Protein AF-A0AAV5VSR0-F1 (afdb_monomer_lite)

Structure (mmCIF, N/CA/C/O backbone):
data_AF-A0AAV5VSR0-F1
#
_entry.id   AF-A0AAV5VSR0-F1
#
loop_
_atom_site.group_PDB
_atom_site.id
_atom_site.type_symbol
_atom_site.label_atom_id
_atom_site.label_alt_id
_atom_site.label_comp_id
_atom_site.label_asym_id
_atom_site.label_entity_id
_atom_site.label_seq_id
_atom_site.pdbx_PDB_ins_code
_atom_site.Cartn_x
_atom_site.Cartn_y
_atom_site.Cartn_z
_atom_site.occupancy
_atom_site.B_iso_or_equiv
_atom_site.auth_seq_id
_atom_site.auth_comp_id
_atom_site.auth_asym_id
_atom_site.auth_atom_id
_atom_site.pdbx_PDB_model_num
ATOM 1 N N . CYS A 1 1 ? 2.975 -4.205 7.769 1.00 69.25 1 CYS A N 1
ATOM 2 C CA . CYS A 1 1 ? 1.795 -4.259 6.877 1.00 69.25 1 CYS A CA 1
ATOM 3 C C . CYS A 1 1 ? 0.571 -3.756 7.633 1.00 69.25 1 CYS A C 1
ATOM 5 O O . CYS A 1 1 ? 0.094 -4.488 8.496 1.00 69.25 1 CYS A O 1
ATOM 7 N N . GLY A 1 2 ? 0.086 -2.541 7.347 1.00 79.94 2 GLY A N 1
ATOM 8 C CA . GLY A 1 2 ? -1.057 -1.938 8.060 1.00 79.94 2 GLY A CA 1
ATOM 9 C C . GLY A 1 2 ? -2.305 -2.825 8.060 1.00 79.94 2 GLY A C 1
ATOM 10 O O . GLY A 1 2 ? -2.917 -3.026 9.100 1.00 79.94 2 GLY A O 1
ATOM 11 N N . ILE A 1 3 ? -2.585 -3.499 6.939 1.00 86.75 3 ILE A N 1
ATOM 12 C CA . ILE A 1 3 ? -3.703 -4.450 6.816 1.00 86.75 3 ILE A CA 1
ATOM 13 C C . ILE A 1 3 ? -3.625 -5.579 7.858 1.00 86.75 3 ILE A C 1
ATOM 15 O O . ILE A 1 3 ? -4.624 -5.879 8.501 1.00 86.75 3 ILE A O 1
ATOM 19 N N . LEU A 1 4 ? -2.451 -6.191 8.063 1.00 88.31 4 LEU A N 1
ATOM 20 C CA . LEU A 1 4 ? -2.294 -7.299 9.018 1.00 88.31 4 LEU A CA 1
ATOM 21 C C . LEU A 1 4 ? -2.484 -6.836 10.465 1.00 88.31 4 LEU A C 1
ATOM 23 O O . LEU A 1 4 ? -3.151 -7.520 11.236 1.00 88.31 4 LEU A O 1
ATOM 27 N N . PHE A 1 5 ? -1.929 -5.676 10.825 1.00 88.75 5 PHE A N 1
ATOM 28 C CA . PHE A 1 5 ? -2.076 -5.126 12.172 1.00 88.75 5 PHE A CA 1
ATOM 29 C C . PHE A 1 5 ? -3.517 -4.705 12.461 1.00 88.75 5 PHE A C 1
ATOM 31 O O . PHE A 1 5 ? -4.033 -5.049 13.519 1.00 88.75 5 PHE A O 1
ATOM 38 N N . ASN A 1 6 ? -4.198 -4.057 11.514 1.00 86.94 6 ASN A N 1
ATOM 39 C CA . ASN A 1 6 ? -5.603 -3.683 11.677 1.00 86.94 6 ASN A CA 1
ATOM 40 C C . ASN A 1 6 ? -6.547 -4.892 11.657 1.00 86.94 6 ASN A C 1
ATOM 42 O O . ASN A 1 6 ? -7.516 -4.922 12.412 1.00 86.94 6 ASN A O 1
ATOM 46 N N . ALA A 1 7 ? -6.249 -5.929 10.868 1.00 88.88 7 ALA A N 1
ATOM 47 C CA . ALA A 1 7 ? -7.004 -7.182 10.896 1.00 88.88 7 ALA A CA 1
ATOM 48 C C . ALA A 1 7 ? -6.820 -7.921 12.231 1.00 88.88 7 ALA A C 1
ATOM 50 O O . ALA A 1 7 ? -7.788 -8.417 12.810 1.00 88.88 7 ALA A O 1
ATOM 51 N N . PHE A 1 8 ? -5.594 -7.949 12.760 1.00 91.00 8 PHE A N 1
ATOM 52 C CA . PHE A 1 8 ? -5.315 -8.483 14.092 1.00 91.00 8 PHE A CA 1
ATOM 53 C C . PHE A 1 8 ? -6.016 -7.666 15.185 1.00 91.00 8 PHE A C 1
ATOM 55 O O . PHE A 1 8 ? -6.602 -8.231 16.105 1.00 91.00 8 PHE A O 1
ATOM 62 N N . LEU A 1 9 ? -6.034 -6.342 15.053 1.00 88.69 9 LEU A N 1
ATOM 63 C CA . LEU A 1 9 ? -6.723 -5.444 15.970 1.00 88.69 9 LEU A CA 1
ATOM 64 C C . LEU A 1 9 ? -8.242 -5.688 15.959 1.00 88.69 9 LEU A C 1
ATOM 66 O O . LEU A 1 9 ? -8.845 -5.822 17.024 1.00 88.69 9 LEU A O 1
ATOM 70 N N . LEU A 1 10 ? -8.855 -5.855 14.782 1.00 90.44 10 LEU A N 1
ATOM 71 C CA . LEU A 1 10 ? -10.258 -6.269 14.654 1.00 90.44 10 LEU A CA 1
ATOM 72 C C . LEU A 1 10 ? -10.514 -7.626 15.316 1.00 90.44 10 LEU A C 1
ATOM 74 O O . LEU A 1 10 ? -11.494 -7.776 16.048 1.00 90.44 10 LEU A O 1
ATOM 78 N N . TYR A 1 11 ? -9.619 -8.596 15.117 1.00 91.75 11 TYR A N 1
ATOM 79 C CA . TYR A 1 11 ? -9.709 -9.897 15.777 1.00 91.75 11 TYR A CA 1
ATOM 80 C C . TYR A 1 11 ? -9.685 -9.760 17.308 1.00 91.75 11 TYR A C 1
ATOM 82 O O . TYR A 1 11 ? -10.523 -10.354 17.991 1.00 91.75 11 TYR A O 1
ATOM 90 N N . LEU A 1 12 ? -8.796 -8.928 17.858 1.00 89.12 12 LEU A N 1
ATOM 91 C CA . LEU A 1 12 ? -8.732 -8.660 19.297 1.00 89.12 12 LEU A CA 1
ATOM 92 C C . LEU A 1 12 ? -9.995 -7.961 19.820 1.00 89.12 12 LEU A C 1
ATOM 94 O O . LEU A 1 12 ? -10.500 -8.341 20.880 1.00 89.12 12 LEU A O 1
ATOM 98 N N . ILE A 1 13 ? -10.546 -6.994 19.077 1.00 88.62 13 ILE A N 1
ATOM 99 C CA . ILE A 1 13 ? -11.808 -6.323 19.430 1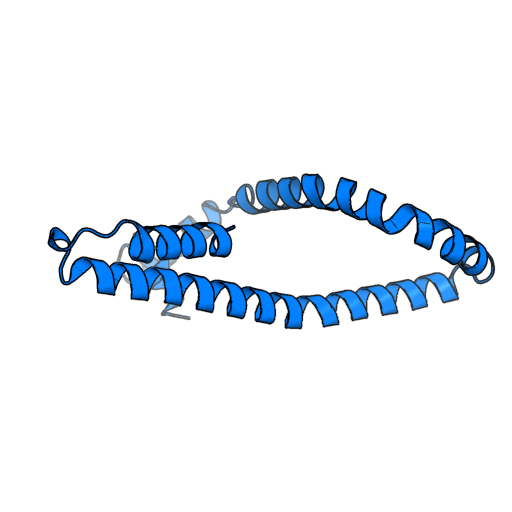.00 88.62 13 ILE A CA 1
ATOM 100 C C . ILE A 1 13 ? -12.964 -7.329 19.470 1.00 88.62 13 ILE A C 1
ATOM 102 O O . ILE A 1 13 ? -13.787 -7.297 20.386 1.00 88.62 13 ILE A O 1
ATOM 106 N N . VAL A 1 14 ? -13.062 -8.220 18.485 1.00 88.06 14 VAL A N 1
ATOM 107 C CA . VAL A 1 14 ? -14.154 -9.200 18.427 1.00 88.06 14 VAL A CA 1
ATOM 108 C C . VAL A 1 14 ? -13.992 -10.254 19.522 1.00 88.06 14 VAL A C 1
ATOM 110 O O . VAL A 1 14 ? -14.974 -10.607 20.176 1.00 88.06 14 VAL A O 1
ATOM 113 N N . ARG A 1 15 ? -12.765 -10.733 19.757 1.00 90.06 15 ARG A N 1
ATOM 114 C CA . ARG A 1 15 ? -12.503 -11.883 20.632 1.00 90.06 15 ARG A CA 1
ATOM 115 C C . ARG A 1 15 ? -12.357 -11.534 22.113 1.00 90.06 15 ARG A C 1
ATOM 117 O O . ARG A 1 15 ? -12.817 -12.310 22.945 1.00 90.06 15 ARG A O 1
ATOM 124 N N . PHE A 1 16 ? -11.715 -10.415 22.449 1.00 87.62 16 PHE A N 1
ATOM 125 C CA . PHE A 1 16 ? -11.307 -10.090 23.826 1.00 87.62 16 PHE A CA 1
ATOM 126 C C . PHE A 1 16 ? -11.945 -8.816 24.394 1.00 87.62 16 PHE A C 1
ATOM 128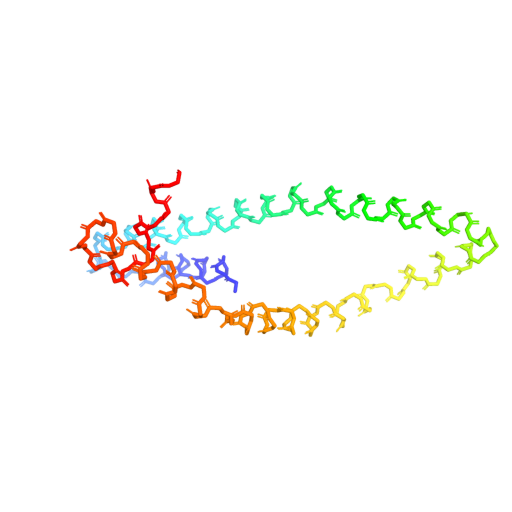 O O . PHE A 1 16 ? -11.657 -8.441 25.533 1.00 87.62 16 PHE A O 1
ATOM 135 N N . SER A 1 17 ? -12.822 -8.139 23.646 1.00 81.25 17 SER A N 1
ATOM 136 C CA . SER A 1 17 ? -13.461 -6.918 24.139 1.00 81.25 17 SER A CA 1
ATOM 137 C C . SER A 1 17 ? -14.418 -7.216 25.294 1.00 81.25 17 SER A C 1
ATOM 139 O O . SER A 1 17 ? -15.470 -7.834 25.125 1.00 81.25 17 SER A O 1
ATOM 141 N N . ARG A 1 18 ? -14.037 -6.734 26.480 1.00 81.88 18 ARG A N 1
ATOM 142 C CA . ARG A 1 18 ? -14.878 -6.732 27.678 1.00 81.88 18 ARG A CA 1
ATOM 143 C C . ARG A 1 18 ? 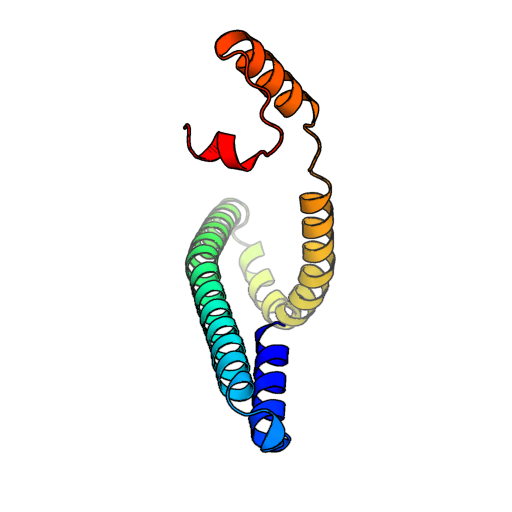-16.036 -5.734 27.513 1.00 81.88 18 ARG A C 1
ATOM 145 O O . ARG A 1 18 ? -15.831 -4.672 26.922 1.00 81.88 18 ARG A O 1
ATOM 152 N N . PRO A 1 19 ? -17.219 -6.005 28.094 1.00 70.00 19 PRO A N 1
ATOM 153 C CA . PRO A 1 19 ? -18.373 -5.100 28.027 1.00 70.00 19 PRO A CA 1
ATOM 154 C C . PRO A 1 19 ? -18.111 -3.712 28.644 1.00 70.00 19 PRO A C 1
ATOM 156 O O . PRO A 1 19 ? -18.792 -2.754 28.297 1.00 70.00 19 P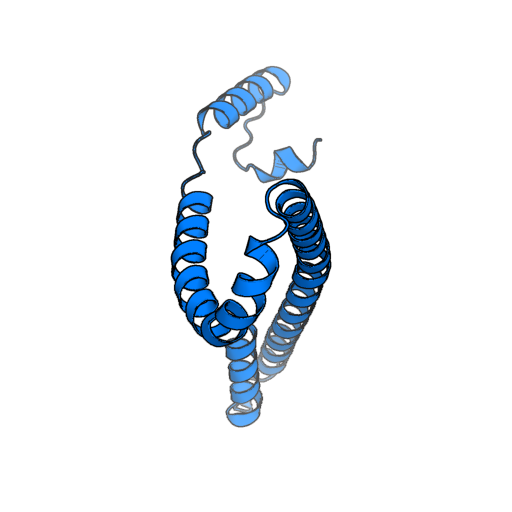RO A O 1
ATOM 159 N N . SER A 1 20 ? -17.078 -3.568 29.482 1.00 69.81 20 SER A N 1
ATOM 160 C CA . SER A 1 20 ? -16.658 -2.290 30.074 1.00 69.81 20 SER A CA 1
ATOM 161 C C . SER A 1 20 ? -16.100 -1.268 29.072 1.00 69.81 20 SER A C 1
ATOM 163 O O . SER A 1 20 ? -15.936 -0.108 29.428 1.00 69.81 20 SER A O 1
ATOM 165 N N . LEU A 1 21 ? -15.782 -1.675 27.837 1.00 70.00 21 LEU A N 1
ATOM 166 C CA . LEU A 1 21 ? -15.258 -0.781 26.793 1.00 70.00 21 LEU A CA 1
ATOM 167 C C . LEU A 1 21 ? -16.354 0.014 26.060 1.00 70.00 21 LEU A C 1
ATOM 169 O O . LEU A 1 21 ? -16.027 0.974 25.364 1.00 70.00 21 LEU A O 1
ATOM 173 N N . GLY A 1 22 ? -17.633 -0.356 26.217 1.00 79.50 22 GLY A N 1
ATOM 174 C CA . GLY A 1 22 ? -18.785 0.405 25.718 1.00 79.50 22 GLY A CA 1
ATOM 175 C C . GLY A 1 22 ? -18.616 0.960 24.295 1.00 79.50 22 GLY A C 1
ATOM 176 O O . GLY A 1 22 ? -18.257 0.239 23.362 1.00 79.50 22 GLY A O 1
ATOM 177 N N . THR A 1 23 ? -18.850 2.265 24.138 1.00 82.94 23 THR A N 1
ATOM 178 C CA . THR A 1 23 ? -18.794 3.014 22.868 1.00 82.94 23 THR A CA 1
ATOM 179 C C . THR A 1 23 ? -17.415 3.000 22.199 1.00 82.94 23 THR A C 1
ATOM 181 O O . THR A 1 23 ? -17.320 3.011 20.972 1.00 82.94 23 THR A O 1
ATOM 184 N N . TYR A 1 24 ? -16.335 2.913 22.981 1.00 84.19 24 TYR A N 1
ATOM 185 C CA . TYR A 1 24 ? -14.964 2.958 22.465 1.00 84.19 24 TYR A CA 1
ATOM 186 C C . TYR A 1 24 ? -14.650 1.767 21.547 1.00 84.19 24 TYR A C 1
ATOM 188 O O . TYR A 1 24 ? -13.911 1.904 20.574 1.00 84.19 24 TYR A O 1
ATOM 196 N N . LYS A 1 25 ? -15.297 0.618 21.790 1.00 84.56 25 LYS A N 1
ATOM 197 C CA . LYS A 1 25 ? -15.199 -0.582 20.947 1.00 84.56 25 LYS A CA 1
ATOM 198 C C . LYS A 1 25 ? -15.598 -0.306 19.494 1.00 84.56 25 LYS A C 1
ATOM 200 O O . LYS A 1 25 ? -14.925 -0.767 18.575 1.00 84.56 25 LYS A O 1
ATOM 205 N N . TYR A 1 26 ? -16.686 0.435 19.293 1.00 86.19 26 TYR A N 1
ATOM 206 C CA . TYR A 1 26 ? -17.212 0.735 17.961 1.00 86.19 26 TYR A CA 1
ATOM 207 C C . TYR A 1 26 ? -16.310 1.710 17.212 1.00 86.19 26 TYR A C 1
ATOM 209 O O . TYR A 1 26 ? -16.067 1.524 16.025 1.00 86.19 26 TYR A O 1
ATOM 217 N N . LEU A 1 27 ? -15.753 2.699 17.913 1.00 89.75 27 LEU A N 1
ATOM 218 C CA . LEU A 1 27 ? -14.841 3.670 17.313 1.00 89.75 27 LEU A CA 1
ATOM 219 C C . LEU A 1 27 ? -13.548 3.001 16.828 1.00 89.75 27 LEU A C 1
ATOM 221 O O . LEU A 1 27 ? -13.120 3.222 15.699 1.00 89.75 27 LEU A O 1
ATOM 225 N N . LEU A 1 28 ? -12.984 2.104 17.639 1.00 88.56 28 LEU A N 1
ATOM 226 C CA . LEU A 1 28 ? -11.814 1.298 17.278 1.00 88.56 28 LEU A CA 1
ATOM 227 C C . LEU A 1 28 ? -12.088 0.345 16.106 1.00 88.56 28 LEU A C 1
ATOM 229 O O . LEU A 1 28 ? -11.230 0.154 15.247 1.00 88.56 28 LEU A O 1
ATOM 233 N N . PHE A 1 29 ? -13.294 -0.219 16.044 1.00 89.38 29 PHE A N 1
ATOM 234 C CA . PHE A 1 29 ? -13.721 -1.063 14.931 1.00 89.38 29 PHE A CA 1
ATOM 235 C C . PHE A 1 29 ? -13.834 -0.268 13.621 1.00 89.38 29 PHE A C 1
ATOM 237 O O . PHE A 1 29 ? -13.312 -0.690 12.588 1.00 89.38 29 PHE A O 1
ATOM 244 N N . VAL A 1 30 ? -14.477 0.904 13.661 1.00 92.00 30 VAL A N 1
ATOM 245 C CA . VAL A 1 30 ? -14.597 1.801 12.501 1.00 92.00 30 VAL A CA 1
ATOM 246 C C . VAL A 1 30 ? -13.216 2.265 12.039 1.00 92.00 30 VAL A C 1
ATOM 248 O O . VAL A 1 30 ? -12.919 2.171 10.854 1.00 92.00 30 VAL A O 1
ATOM 251 N N . PHE A 1 31 ? -12.339 2.665 12.960 1.00 91.31 31 PHE A N 1
ATOM 252 C CA . PHE A 1 31 ? -10.980 3.088 12.624 1.00 91.31 31 PHE A CA 1
ATOM 253 C C . PHE A 1 31 ? -10.183 1.979 11.920 1.00 91.31 31 PHE A C 1
ATOM 255 O O . PHE A 1 31 ? -9.674 2.185 10.820 1.00 91.31 31 PHE A O 1
ATOM 262 N N . ALA A 1 32 ? -10.143 0.776 12.501 1.00 90.38 32 ALA A N 1
ATOM 263 C CA . ALA A 1 32 ? -9.399 -0.343 11.925 1.00 90.38 32 ALA A CA 1
ATOM 264 C C . ALA A 1 32 ? -9.978 -0.811 10.578 1.00 90.38 32 ALA A C 1
ATOM 266 O O . ALA A 1 32 ? -9.226 -1.171 9.673 1.00 90.38 32 ALA A O 1
ATOM 267 N N . SER A 1 33 ? -11.306 -0.796 10.420 1.00 90.12 33 SER A N 1
ATOM 268 C CA . SER A 1 33 ? -11.949 -1.149 9.145 1.00 90.12 33 SER A CA 1
ATOM 269 C C . SER A 1 33 ? -11.677 -0.119 8.045 1.00 90.12 33 SER A C 1
ATOM 271 O O . SER A 1 33 ? -11.383 -0.505 6.912 1.00 90.12 33 SER A O 1
ATOM 273 N N . TYR A 1 34 ? -11.701 1.172 8.378 1.00 92.50 34 TYR A N 1
ATOM 274 C CA . TYR A 1 34 ? -11.403 2.247 7.434 1.00 92.50 34 TYR A CA 1
ATOM 275 C C . TYR A 1 34 ? -9.941 2.216 6.978 1.00 92.50 34 TYR A C 1
ATOM 277 O O . TYR A 1 34 ? -9.660 2.356 5.789 1.00 92.50 34 TYR A O 1
ATOM 285 N N . ASP A 1 35 ? -9.014 1.944 7.897 1.00 91.56 35 ASP A N 1
ATOM 286 C CA . ASP A 1 35 ? -7.586 1.866 7.583 1.00 91.56 35 ASP A CA 1
ATOM 287 C C . ASP A 1 35 ? -7.254 0.657 6.678 1.00 91.56 35 ASP A C 1
ATOM 289 O O . ASP A 1 35 ? -6.456 0.754 5.740 1.00 91.56 35 ASP A O 1
ATOM 293 N N . ILE A 1 36 ? -7.940 -0.481 6.867 1.00 90.50 36 ILE A N 1
ATOM 294 C CA . ILE A 1 36 ? -7.866 -1.623 5.933 1.00 90.50 36 ILE A CA 1
ATOM 295 C C . ILE A 1 36 ? -8.411 -1.234 4.557 1.00 90.50 36 ILE A C 1
ATOM 297 O O . ILE A 1 36 ? -7.776 -1.537 3.544 1.00 90.50 36 ILE A O 1
ATOM 301 N N . PHE A 1 37 ? -9.570 -0.576 4.511 1.00 91.25 37 PHE A N 1
ATOM 302 C CA . PHE A 1 37 ? -10.204 -0.171 3.260 1.00 91.25 37 PHE A CA 1
ATOM 303 C C . PHE A 1 37 ? -9.315 0.786 2.457 1.00 91.25 37 PHE A C 1
ATOM 305 O O . PHE A 1 37 ? -9.035 0.517 1.286 1.00 91.25 37 PHE A O 1
ATOM 312 N N . ILE A 1 38 ? -8.802 1.844 3.095 1.00 90.31 38 ILE A N 1
ATOM 313 C CA . ILE A 1 38 ? -7.871 2.789 2.465 1.00 90.31 38 ILE A CA 1
ATOM 314 C C . ILE A 1 38 ? -6.620 2.064 1.976 1.00 90.31 38 ILE A C 1
ATOM 316 O O . ILE A 1 38 ? -6.231 2.245 0.825 1.00 90.31 38 ILE A O 1
ATOM 320 N N . SER A 1 39 ? -6.027 1.192 2.795 1.00 90.69 39 SER A N 1
ATOM 321 C CA . SER A 1 39 ? -4.822 0.449 2.408 1.00 90.69 39 SER A CA 1
ATOM 322 C C . SER A 1 39 ? -5.020 -0.375 1.127 1.00 90.69 39 SER A C 1
ATOM 324 O O . SER A 1 39 ? -4.134 -0.413 0.270 1.00 90.69 39 SER A O 1
ATOM 326 N N . ILE A 1 40 ? -6.178 -1.027 0.973 1.00 90.19 40 ILE A N 1
ATOM 327 C CA . ILE A 1 40 ? -6.516 -1.798 -0.235 1.00 90.19 40 ILE A CA 1
ATOM 328 C C . ILE A 1 40 ? -6.689 -0.867 -1.439 1.00 90.19 40 ILE A C 1
ATOM 330 O O . ILE A 1 40 ? -6.165 -1.147 -2.519 1.00 90.19 40 ILE A O 1
ATOM 334 N N . LEU A 1 41 ? -7.393 0.248 -1.253 1.00 90.75 41 LEU A N 1
ATOM 335 C CA . LEU A 1 41 ? -7.679 1.208 -2.316 1.00 90.75 41 LEU A CA 1
ATOM 336 C C . LEU A 1 41 ? -6.389 1.867 -2.828 1.00 90.75 41 LEU A C 1
ATOM 338 O O . LEU A 1 41 ? -6.162 1.923 -4.036 1.00 90.75 41 LEU A O 1
ATOM 342 N N . THR A 1 42 ? -5.489 2.259 -1.924 1.00 88.12 42 THR A N 1
ATOM 343 C CA . THR A 1 42 ? -4.158 2.779 -2.264 1.00 88.12 42 THR A CA 1
ATOM 344 C C . THR A 1 42 ? -3.312 1.743 -2.998 1.00 88.12 42 THR A C 1
ATOM 346 O O . THR A 1 42 ? -2.629 2.093 -3.959 1.00 88.12 42 THR A O 1
ATOM 349 N N . ALA A 1 43 ? -3.361 0.468 -2.601 1.00 87.31 43 ALA A N 1
ATOM 350 C CA . ALA A 1 43 ? -2.634 -0.589 -3.302 1.00 87.31 43 ALA A CA 1
ATOM 351 C C . ALA A 1 43 ? -3.150 -0.779 -4.736 1.00 87.31 43 ALA A C 1
ATOM 353 O O . ALA A 1 43 ? -2.351 -0.884 -5.667 1.00 87.31 43 ALA A O 1
ATOM 354 N N . PHE A 1 44 ? -4.473 -0.772 -4.924 1.00 89.94 44 PHE A N 1
ATOM 355 C CA . PHE A 1 44 ? -5.087 -0.870 -6.247 1.00 89.94 44 PHE A CA 1
ATOM 356 C C . PHE A 1 44 ? -4.745 0.337 -7.125 1.00 89.94 44 PHE A C 1
ATOM 358 O O . PHE A 1 44 ? -4.358 0.162 -8.279 1.00 89.94 44 PHE A O 1
ATOM 365 N N . TYR A 1 45 ? -4.821 1.544 -6.562 1.00 89.62 45 TYR A N 1
ATOM 366 C CA . TYR A 1 45 ? -4.413 2.774 -7.234 1.00 89.62 45 TYR A CA 1
ATOM 367 C C . TYR A 1 45 ? -2.933 2.708 -7.633 1.00 89.62 45 TYR A C 1
ATOM 369 O O . TYR A 1 45 ? -2.588 2.849 -8.796 1.00 89.62 45 TYR A O 1
ATOM 377 N N . CYS A 1 46 ? -2.028 2.383 -6.712 1.00 84.31 46 CYS A N 1
ATOM 378 C CA . CYS A 1 46 ? -0.602 2.307 -7.029 1.00 84.31 46 CYS A CA 1
ATOM 379 C C . CYS A 1 46 ? -0.302 1.243 -8.105 1.00 84.31 46 CYS A C 1
ATOM 381 O O . CYS A 1 46 ? 0.494 1.482 -9.018 1.00 84.31 46 CYS A O 1
ATOM 383 N N . ALA A 1 47 ? -0.990 0.097 -8.064 1.00 85.25 47 ALA A N 1
ATOM 384 C CA . ALA A 1 47 ? -0.885 -0.931 -9.093 1.00 85.25 47 ALA A CA 1
ATOM 385 C C . ALA A 1 47 ? -1.400 -0.448 -10.460 1.00 85.25 47 ALA A C 1
ATOM 387 O O . ALA A 1 47 ? -0.736 -0.691 -11.469 1.00 85.25 47 ALA A O 1
ATOM 388 N N . SER A 1 48 ? -2.530 0.264 -10.513 1.00 89.31 48 SER A N 1
ATOM 389 C CA . SER A 1 48 ? -3.124 0.719 -11.776 1.00 89.31 48 SER A CA 1
ATOM 390 C C . SER A 1 48 ? -2.255 1.728 -12.528 1.00 89.31 48 SER A C 1
ATOM 392 O O . SER A 1 48 ? -2.299 1.740 -13.754 1.00 89.31 48 SER A O 1
ATOM 394 N N . TYR A 1 49 ? -1.420 2.509 -11.834 1.00 83.25 49 TYR A N 1
ATOM 395 C CA . TYR A 1 49 ? -0.436 3.401 -12.466 1.00 83.25 49 TYR A CA 1
ATOM 396 C C . TYR A 1 49 ? 0.911 2.721 -12.732 1.00 83.25 49 TYR A C 1
ATOM 398 O O . TYR A 1 49 ? 1.528 2.944 -13.776 1.00 83.25 49 TYR A O 1
ATOM 406 N N . THR A 1 50 ? 1.367 1.854 -11.827 1.00 82.31 50 THR A N 1
ATOM 407 C CA . THR A 1 50 ? 2.674 1.193 -11.969 1.00 82.31 50 THR A CA 1
ATOM 408 C C . THR A 1 50 ? 2.666 0.151 -13.088 1.00 82.31 50 THR A C 1
ATOM 410 O O . THR A 1 50 ? 3.645 0.039 -13.822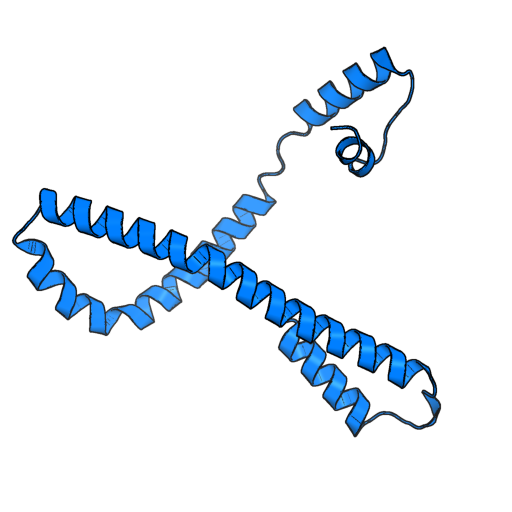 1.00 82.31 50 THR A O 1
ATOM 413 N N . VAL A 1 51 ? 1.570 -0.594 -13.267 1.00 84.00 51 VAL A N 1
ATOM 414 C CA . VAL A 1 51 ? 1.442 -1.627 -14.311 1.00 84.00 51 VAL A CA 1
ATOM 415 C C . VAL A 1 51 ? 1.611 -1.067 -15.731 1.00 84.00 51 VAL A C 1
ATOM 417 O O . VAL A 1 51 ? 2.462 -1.587 -16.455 1.00 84.00 51 VAL A O 1
ATOM 420 N N . PRO A 1 52 ? 0.873 -0.028 -16.172 1.00 88.44 52 PRO A N 1
ATOM 421 C CA . PRO A 1 52 ? 1.037 0.513 -17.519 1.00 88.44 52 PRO A CA 1
ATOM 422 C C . PRO A 1 52 ? 2.409 1.162 -17.720 1.00 88.44 52 PRO A C 1
ATOM 424 O O . PRO A 1 52 ? 2.976 1.031 -18.802 1.00 88.44 52 PRO A O 1
ATOM 427 N N . PHE A 1 53 ? 2.979 1.795 -16.690 1.00 81.50 53 PHE A N 1
ATOM 428 C CA . PHE A 1 53 ? 4.337 2.343 -16.750 1.00 81.50 53 PHE A CA 1
ATOM 429 C C . PHE A 1 53 ? 5.405 1.246 -16.891 1.00 81.50 53 PHE A C 1
ATOM 431 O O . PHE A 1 53 ? 6.327 1.343 -17.701 1.00 81.50 53 PHE A O 1
ATOM 438 N N . LEU A 1 54 ? 5.265 0.148 -16.150 1.00 84.19 54 LEU A N 1
ATOM 439 C CA . LEU A 1 54 ? 6.146 -1.005 -16.295 1.00 84.19 54 LEU A CA 1
ATOM 440 C C . LEU A 1 54 ? 6.004 -1.632 -17.688 1.00 84.19 54 LEU A C 1
ATOM 442 O O . LEU A 1 54 ? 7.002 -1.998 -18.310 1.00 84.19 54 LEU A O 1
ATOM 446 N N . LEU A 1 55 ? 4.776 -1.721 -18.202 1.00 81.88 55 LEU A N 1
ATOM 447 C CA . LEU A 1 55 ? 4.504 -2.255 -19.531 1.00 81.88 55 LEU A CA 1
ATOM 448 C C . LEU A 1 55 ? 5.135 -1.392 -20.633 1.00 81.88 55 LEU A C 1
ATOM 450 O O . LEU A 1 55 ? 5.716 -1.942 -21.572 1.00 81.88 55 LEU A O 1
ATOM 454 N N . THR A 1 56 ? 5.084 -0.060 -20.520 1.00 89.12 56 THR A N 1
ATOM 455 C CA . THR A 1 56 ? 5.751 0.829 -21.482 1.00 89.12 56 THR A CA 1
ATOM 456 C C . THR A 1 56 ? 7.267 0.668 -21.435 1.00 89.12 56 THR A C 1
ATOM 458 O O . THR A 1 56 ? 7.877 0.551 -22.499 1.00 89.12 56 THR A O 1
ATOM 461 N N . ILE A 1 57 ? 7.877 0.553 -20.251 1.00 82.75 57 ILE A N 1
ATOM 462 C CA . ILE A 1 57 ? 9.314 0.257 -20.112 1.00 82.75 57 ILE A CA 1
ATOM 463 C C . ILE A 1 57 ? 9.675 -1.074 -20.780 1.00 82.75 57 ILE A C 1
ATOM 465 O O . ILE A 1 57 ? 10.635 -1.132 -21.551 1.00 82.75 57 ILE A O 1
ATOM 469 N N . ILE A 1 58 ? 8.905 -2.138 -20.526 1.00 82.25 58 ILE A N 1
ATOM 470 C CA . ILE A 1 58 ? 9.135 -3.456 -21.136 1.00 82.25 58 ILE A CA 1
ATOM 471 C C . ILE A 1 58 ? 9.034 -3.365 -22.661 1.00 82.25 58 ILE A C 1
ATOM 473 O O . ILE A 1 58 ? 9.882 -3.920 -23.358 1.00 82.25 58 ILE A O 1
ATOM 477 N N . ASN A 1 59 ? 8.047 -2.638 -23.191 1.00 85.31 59 ASN A N 1
ATOM 478 C CA . ASN A 1 59 ? 7.884 -2.449 -24.631 1.00 85.31 59 ASN A CA 1
ATOM 479 C C . ASN A 1 59 ? 9.061 -1.677 -25.255 1.00 85.31 59 ASN A C 1
ATOM 481 O O . ASN A 1 59 ? 9.580 -2.068 -26.303 1.00 85.31 59 ASN A O 1
ATOM 485 N N . PHE A 1 60 ? 9.531 -0.613 -24.597 1.00 84.00 60 PHE A N 1
ATOM 486 C CA . PHE A 1 60 ? 10.726 0.115 -25.032 1.00 84.00 60 PHE A CA 1
ATOM 487 C C . PHE A 1 60 ? 11.967 -0.774 -25.018 1.00 84.00 60 PHE A C 1
ATOM 489 O O . PHE A 1 60 ? 12.724 -0.784 -25.991 1.00 84.00 60 PHE A O 1
ATOM 496 N N . LEU A 1 61 ? 12.155 -1.553 -23.952 1.00 82.88 61 LEU A N 1
ATOM 497 C CA . LEU A 1 61 ? 13.281 -2.467 -23.822 1.00 82.88 61 LEU A CA 1
ATOM 498 C C . LEU A 1 61 ? 13.229 -3.555 -24.900 1.00 82.88 61 LEU A C 1
ATOM 500 O O . LEU A 1 61 ? 14.228 -3.799 -25.570 1.00 82.88 61 LEU A O 1
ATOM 504 N N . TYR A 1 62 ? 12.058 -4.145 -25.140 1.00 78.56 62 TYR A N 1
ATOM 505 C CA . TYR A 1 62 ? 11.853 -5.106 -26.220 1.00 78.56 62 TYR A CA 1
ATOM 506 C C . TYR A 1 62 ? 12.262 -4.517 -27.575 1.00 78.56 62 TYR A C 1
ATOM 508 O O . TYR A 1 62 ? 13.067 -5.115 -28.292 1.00 78.56 62 TYR A O 1
ATOM 516 N N . ARG A 1 63 ? 11.781 -3.309 -27.899 1.00 82.69 63 ARG A N 1
ATOM 517 C CA . ARG A 1 63 ? 12.099 -2.640 -29.167 1.00 82.69 63 ARG A CA 1
ATOM 518 C C . ARG A 1 63 ? 13.586 -2.299 -29.287 1.00 82.69 63 ARG A C 1
ATOM 520 O O . ARG A 1 63 ? 14.167 -2.490 -30.351 1.00 82.69 63 ARG A O 1
ATOM 527 N N . PHE A 1 64 ? 14.213 -1.838 -28.207 1.00 79.38 64 PHE A N 1
ATOM 528 C CA . PHE A 1 64 ? 15.645 -1.539 -28.176 1.00 79.38 64 PHE A CA 1
ATOM 529 C C . PHE A 1 64 ? 16.496 -2.785 -28.447 1.00 79.38 64 PHE A C 1
ATOM 531 O O . PHE A 1 64 ? 17.422 -2.744 -29.256 1.00 79.38 64 PHE A O 1
ATOM 538 N N . TRP A 1 65 ? 16.165 -3.907 -27.807 1.00 71.81 65 TRP A N 1
ATOM 539 C CA . TRP A 1 65 ? 16.908 -5.158 -27.957 1.00 71.81 65 TRP A CA 1
ATOM 540 C C . TRP A 1 65 ? 16.672 -5.816 -29.318 1.00 71.81 65 TRP A C 1
ATOM 542 O O . TRP A 1 65 ? 17.622 -6.337 -29.905 1.00 71.81 65 TRP A O 1
ATOM 552 N N . ALA A 1 66 ? 15.452 -5.728 -29.857 1.00 73.25 66 ALA A N 1
ATOM 553 C CA . ALA A 1 66 ? 15.125 -6.220 -31.195 1.00 73.25 66 ALA A CA 1
ATOM 554 C C . ALA A 1 66 ? 15.960 -5.537 -32.292 1.00 73.25 66 ALA A C 1
ATOM 556 O O . ALA A 1 66 ? 16.375 -6.195 -33.242 1.00 73.25 66 ALA A O 1
ATOM 557 N N . VAL A 1 67 ? 16.251 -4.240 -32.142 1.00 75.88 67 VAL A N 1
ATOM 558 C CA . VAL A 1 67 ? 17.088 -3.487 -33.092 1.00 75.88 67 VAL A CA 1
ATOM 559 C C . VAL A 1 67 ? 18.574 -3.809 -32.920 1.00 75.88 67 VAL A C 1
ATOM 561 O O . VAL A 1 67 ? 19.315 -3.826 -33.899 1.00 75.88 67 VAL A O 1
ATOM 564 N N . ARG A 1 68 ? 19.030 -4.065 -31.688 1.00 66.62 68 ARG A N 1
ATOM 565 C CA . ARG A 1 68 ? 20.461 -4.221 -31.397 1.00 66.62 68 ARG A CA 1
ATOM 566 C C . ARG A 1 68 ? 20.988 -5.644 -31.622 1.00 66.62 68 ARG A C 1
ATOM 568 O O . ARG A 1 68 ? 22.107 -5.758 -32.107 1.00 66.62 68 ARG A O 1
ATOM 575 N N . TRP A 1 69 ? 20.245 -6.707 -31.287 1.00 62.16 69 TRP A N 1
ATOM 576 C CA . TRP A 1 69 ? 20.756 -8.094 -31.322 1.00 62.16 69 TRP A CA 1
ATOM 577 C C . TRP A 1 69 ? 19.648 -9.140 -31.582 1.00 62.16 69 TRP A C 1
ATOM 579 O O . TRP A 1 69 ? 19.095 -9.725 -30.652 1.00 62.16 69 TRP A O 1
ATOM 589 N N . LEU A 1 70 ? 19.371 -9.460 -32.851 1.00 60.66 70 LEU A N 1
ATOM 590 C CA . LEU A 1 70 ? 18.344 -10.445 -33.253 1.00 60.66 70 LEU A CA 1
ATOM 591 C C . LEU A 1 70 ? 18.615 -11.893 -32.776 1.00 60.66 70 LEU A C 1
ATOM 593 O O . LEU A 1 70 ? 17.679 -12.673 -32.622 1.00 60.66 70 LEU A O 1
ATOM 597 N N . VAL A 1 71 ? 19.875 -12.266 -32.514 1.00 60.72 71 VAL A N 1
ATOM 598 C CA . VAL A 1 71 ? 20.266 -13.666 -32.229 1.00 60.72 71 VAL A CA 1
ATOM 599 C C . VAL A 1 71 ? 20.402 -13.974 -30.724 1.00 60.72 71 VAL A C 1
ATOM 601 O O . VAL A 1 71 ? 20.154 -15.104 -30.305 1.00 60.72 71 VAL A O 1
ATOM 604 N N . ALA A 1 72 ? 20.700 -12.988 -29.867 1.00 57.38 72 ALA A N 1
ATOM 605 C CA . ALA A 1 72 ? 20.871 -13.208 -28.419 1.00 57.38 72 ALA A CA 1
ATOM 606 C C . ALA A 1 72 ? 19.544 -13.312 -27.636 1.00 57.38 72 ALA A C 1
ATOM 608 O O . ALA A 1 72 ? 19.489 -13.950 -26.581 1.00 57.38 72 ALA A O 1
ATOM 609 N N . VAL A 1 73 ? 18.452 -12.738 -28.157 1.00 59.75 73 VAL A N 1
ATOM 610 C CA . VAL A 1 73 ? 17.137 -12.714 -27.485 1.00 59.75 73 VAL A CA 1
ATOM 611 C C . VAL A 1 73 ? 16.550 -14.123 -27.314 1.00 59.75 73 VAL A C 1
ATOM 613 O O . VAL A 1 73 ? 15.903 -14.387 -26.300 1.00 59.75 73 VAL A O 1
ATOM 616 N N . ARG A 1 74 ? 16.838 -15.055 -28.239 1.00 56.19 74 ARG A N 1
ATOM 617 C CA . ARG A 1 74 ? 16.290 -16.426 -28.225 1.00 56.19 74 ARG A CA 1
ATOM 618 C C . ARG A 1 74 ? 16.894 -17.325 -27.139 1.00 56.19 74 ARG A C 1
ATOM 620 O O . ARG A 1 74 ? 16.199 -18.187 -26.614 1.00 56.19 74 ARG A O 1
ATOM 627 N N . HIS A 1 75 ? 18.160 -17.120 -26.769 1.00 56.31 75 HIS A N 1
ATOM 628 C CA . HIS A 1 75 ? 18.807 -17.897 -25.701 1.00 56.31 75 HIS A CA 1
ATOM 629 C C . HIS A 1 75 ? 18.528 -17.334 -24.296 1.00 56.31 75 HIS A C 1
ATOM 631 O O . HIS A 1 75 ? 18.558 -18.079 -23.318 1.00 56.31 75 HIS A O 1
ATOM 637 N N . CYS A 1 76 ? 18.195 -16.043 -24.183 1.00 53.38 76 CYS A N 1
ATOM 638 C CA . CYS A 1 76 ? 17.976 -15.388 -22.892 1.00 53.38 76 CYS A CA 1
ATOM 639 C C . CYS A 1 76 ? 16.575 -15.659 -22.301 1.00 53.38 76 CYS A C 1
ATOM 641 O O . CYS A 1 76 ? 16.428 -15.732 -21.083 1.00 53.38 76 CYS A O 1
ATOM 643 N N . THR A 1 77 ? 15.546 -15.877 -23.131 1.00 58.97 77 THR A N 1
ATOM 644 C CA . THR A 1 77 ? 14.153 -16.061 -22.665 1.00 58.97 77 THR A CA 1
ATOM 645 C C . THR A 1 77 ? 13.932 -17.372 -21.899 1.00 58.97 77 THR A C 1
ATOM 647 O O . THR A 1 77 ? 13.193 -17.383 -20.919 1.00 58.97 77 THR A O 1
ATOM 650 N N . ILE A 1 78 ? 14.604 -18.463 -22.289 1.00 56.50 78 ILE A N 1
ATOM 651 C CA . ILE A 1 78 ? 14.449 -19.791 -21.660 1.00 56.50 78 ILE A CA 1
ATOM 652 C C . ILE A 1 78 ? 15.224 -19.896 -20.335 1.00 56.50 78 ILE A C 1
ATOM 654 O O . ILE A 1 78 ? 14.709 -20.447 -19.365 1.00 56.50 78 ILE A O 1
ATOM 658 N N . LEU A 1 79 ? 16.432 -19.324 -20.252 1.00 52.03 79 LEU A N 1
ATOM 659 C CA . LEU A 1 79 ? 17.249 -19.355 -19.030 1.00 52.03 79 LEU A CA 1
ATOM 660 C C . LEU A 1 79 ? 16.756 -18.373 -17.954 1.00 52.03 79 LEU A C 1
ATOM 662 O O . LEU A 1 79 ? 16.854 -18.679 -16.767 1.00 52.03 79 LEU A O 1
ATOM 666 N N . ASN A 1 80 ? 16.195 -17.214 -18.323 1.00 56.44 80 ASN A N 1
ATOM 667 C CA . ASN A 1 80 ? 15.708 -16.256 -17.323 1.00 56.44 80 ASN A CA 1
ATOM 668 C C . ASN A 1 80 ? 14.379 -16.666 -16.678 1.00 56.44 80 ASN A C 1
ATOM 670 O O . ASN A 1 80 ? 14.163 -16.320 -15.522 1.00 56.44 80 ASN A O 1
ATOM 674 N N . LEU A 1 81 ? 13.512 -17.432 -17.352 1.00 58.03 81 LEU A N 1
ATOM 675 C CA . LEU A 1 81 ? 12.213 -17.821 -16.786 1.00 58.03 81 LEU A CA 1
ATOM 676 C C . LEU A 1 81 ? 12.361 -18.696 -15.522 1.00 58.03 81 LEU A C 1
ATOM 678 O O . LEU A 1 81 ? 11.582 -18.552 -14.585 1.00 58.03 81 LEU A O 1
ATOM 682 N N . TYR A 1 82 ? 13.402 -19.538 -15.458 1.00 56.25 82 TYR A N 1
ATOM 683 C CA . TYR A 1 82 ? 13.637 -20.456 -14.332 1.00 56.25 82 TYR A CA 1
ATOM 684 C C . TYR A 1 82 ? 14.360 -19.801 -13.137 1.00 56.25 82 TYR A C 1
ATOM 686 O O . TYR A 1 82 ? 14.162 -20.201 -11.993 1.00 56.25 82 TYR A O 1
ATOM 694 N N . PHE A 1 83 ? 15.172 -18.760 -13.371 1.00 53.28 83 PHE A N 1
ATOM 695 C CA . PHE A 1 83 ? 15.901 -18.047 -12.308 1.00 53.28 83 PHE A CA 1
ATOM 696 C C . PHE A 1 83 ? 15.247 -16.723 -11.862 1.00 53.28 83 PHE A C 1
ATOM 698 O O . PHE A 1 83 ? 15.657 -16.140 -10.853 1.00 53.28 83 PHE A O 1
ATOM 705 N N . SER A 1 84 ? 14.240 -16.246 -12.596 1.00 60.53 84 SER A N 1
ATOM 706 C CA . SER A 1 84 ? 13.560 -14.963 -12.383 1.00 60.53 84 SER A CA 1
ATOM 707 C C . SER A 1 84 ? 12.959 -14.768 -10.978 1.00 60.53 84 SER A C 1
ATOM 709 O O . SER A 1 84 ? 13.253 -13.738 -10.366 1.00 60.53 84 SER A O 1
ATOM 711 N N . PRO A 1 85 ? 12.214 -15.718 -10.370 1.00 59.62 85 PRO A N 1
ATOM 712 C CA . PRO A 1 85 ? 11.554 -15.429 -9.093 1.00 59.62 85 PRO A CA 1
ATOM 713 C C . PRO A 1 85 ? 12.544 -15.279 -7.925 1.00 59.62 85 PRO A C 1
ATOM 715 O O . PRO A 1 85 ? 12.281 -14.525 -6.989 1.00 59.62 85 PRO A O 1
ATOM 718 N N . ILE A 1 86 ? 13.702 -15.947 -7.989 1.00 60.28 86 ILE A N 1
ATOM 719 C CA . ILE A 1 86 ? 14.742 -15.887 -6.948 1.00 60.28 86 ILE A CA 1
ATOM 720 C C . ILE A 1 86 ? 15.546 -14.585 -7.062 1.00 60.28 86 ILE A C 1
ATOM 722 O O . ILE A 1 86 ? 15.808 -13.935 -6.050 1.00 60.28 86 ILE A O 1
ATOM 726 N N . ARG A 1 87 ? 15.889 -14.158 -8.286 1.00 55.59 87 ARG A N 1
ATOM 727 C CA . ARG A 1 87 ? 16.648 -12.915 -8.518 1.00 55.59 87 ARG A CA 1
ATOM 728 C C . ARG A 1 87 ? 15.821 -11.662 -8.233 1.00 55.59 87 ARG A C 1
ATOM 730 O O . ARG A 1 87 ? 16.346 -10.730 -7.631 1.00 55.59 87 ARG A O 1
ATOM 737 N N . ILE A 1 88 ? 14.534 -11.665 -8.594 1.00 59.69 88 ILE A N 1
ATOM 738 C CA . ILE A 1 88 ? 13.606 -10.567 -8.281 1.00 59.69 88 ILE A CA 1
ATOM 739 C C . ILE A 1 88 ? 13.498 -10.392 -6.760 1.00 59.69 88 ILE A C 1
ATOM 741 O O . ILE A 1 88 ? 13.674 -9.290 -6.254 1.00 59.69 88 ILE A O 1
ATOM 745 N N . ARG A 1 89 ? 13.331 -11.478 -5.991 1.00 55.31 89 ARG A N 1
ATOM 746 C CA . ARG A 1 89 ? 13.241 -11.381 -4.522 1.00 55.31 89 ARG A CA 1
ATOM 747 C C . ARG A 1 89 ? 14.509 -10.840 -3.856 1.00 55.31 89 ARG A C 1
ATOM 749 O O . ARG A 1 89 ? 14.392 -10.126 -2.862 1.00 55.31 89 ARG A O 1
ATOM 756 N N . LEU A 1 90 ? 15.689 -11.173 -4.386 1.00 55.50 90 LEU A N 1
ATOM 757 C CA . LEU A 1 90 ? 16.971 -10.776 -3.796 1.00 55.50 90 LEU A CA 1
ATOM 758 C C . LEU A 1 90 ? 17.339 -9.313 -4.087 1.00 55.50 90 LEU A C 1
ATOM 760 O O . LEU A 1 90 ? 17.923 -8.664 -3.229 1.00 55.50 90 LEU A O 1
ATOM 764 N N . PHE A 1 91 ? 16.998 -8.795 -5.274 1.00 54.38 91 PHE A N 1
ATOM 765 C CA . PHE A 1 91 ? 17.343 -7.425 -5.673 1.00 54.38 91 PHE A CA 1
ATOM 766 C C . PHE A 1 91 ? 16.300 -6.393 -5.242 1.00 54.38 91 PHE A C 1
ATOM 768 O O . PHE A 1 91 ? 16.676 -5.304 -4.818 1.00 54.38 91 PHE A O 1
ATOM 775 N N . THR A 1 92 ? 15.002 -6.714 -5.297 1.00 58.84 92 THR A N 1
ATOM 776 C CA . THR A 1 92 ? 13.949 -5.732 -4.992 1.00 58.84 92 THR A CA 1
ATOM 777 C C . THR A 1 92 ? 13.961 -5.301 -3.524 1.00 58.84 92 THR A C 1
ATOM 779 O O . THR A 1 92 ? 13.682 -4.147 -3.238 1.00 58.84 92 THR A O 1
ATOM 782 N N . ASN A 1 93 ? 14.333 -6.178 -2.586 1.00 60.00 93 ASN A N 1
ATOM 783 C CA . ASN A 1 93 ? 14.290 -5.867 -1.152 1.00 60.00 93 ASN A CA 1
ATOM 784 C C . ASN A 1 93 ? 15.359 -4.837 -0.709 1.00 60.00 93 ASN A C 1
ATOM 786 O O . ASN A 1 93 ? 14.985 -3.778 -0.208 1.00 60.00 93 ASN A O 1
ATOM 790 N N . PRO A 1 94 ? 16.671 -5.052 -0.942 1.00 68.50 94 PRO A N 1
ATOM 791 C CA . PRO A 1 94 ? 17.691 -4.085 -0.542 1.00 68.50 94 PRO A CA 1
ATOM 792 C C . PRO A 1 94 ? 17.700 -2.839 -1.436 1.00 68.50 94 PRO A C 1
ATOM 794 O O . PRO A 1 94 ? 17.912 -1.742 -0.933 1.00 68.50 94 PRO A O 1
ATOM 797 N N . PHE A 1 95 ? 17.429 -2.972 -2.740 1.00 71.19 95 PHE A N 1
ATOM 798 C CA . PHE A 1 95 ? 17.428 -1.831 -3.662 1.00 71.19 95 PHE A CA 1
ATOM 799 C C . PHE A 1 95 ? 16.295 -0.846 -3.357 1.00 71.19 95 PHE A C 1
ATOM 801 O O . PHE A 1 95 ? 16.508 0.362 -3.389 1.00 71.19 95 PHE A O 1
ATOM 808 N N . PHE A 1 96 ? 15.108 -1.347 -3.003 1.00 62.69 96 PHE A N 1
ATOM 809 C CA . PHE A 1 96 ? 13.983 -0.497 -2.613 1.00 62.69 96 PHE A CA 1
ATOM 810 C C . PHE A 1 96 ? 14.228 0.185 -1.261 1.00 62.69 96 PHE A C 1
ATOM 812 O O . PHE A 1 96 ? 13.902 1.356 -1.104 1.00 62.69 96 PHE A O 1
ATOM 819 N N . VAL A 1 97 ? 14.875 -0.498 -0.309 1.00 69.81 97 VAL A N 1
ATOM 820 C CA . VAL A 1 97 ? 15.292 0.105 0.969 1.00 69.81 97 VAL A CA 1
ATOM 821 C C . VAL A 1 97 ? 16.353 1.189 0.753 1.00 69.81 97 VAL A C 1
ATOM 823 O O . VAL A 1 97 ? 16.246 2.261 1.338 1.00 69.81 97 VAL A O 1
ATOM 826 N N . VAL A 1 98 ? 17.329 0.964 -0.129 1.00 75.50 98 VAL A N 1
ATOM 827 C CA . VAL A 1 98 ? 18.349 1.965 -0.485 1.00 75.50 98 VAL A CA 1
ATOM 828 C C . VAL A 1 98 ? 17.727 3.165 -1.201 1.00 75.50 98 VAL A C 1
ATOM 830 O O . VAL A 1 98 ? 18.055 4.294 -0.856 1.00 75.50 98 VAL A O 1
ATOM 833 N N . LEU A 1 99 ? 16.791 2.947 -2.132 1.00 69.88 99 LEU A N 1
ATOM 834 C CA . LEU A 1 99 ? 16.040 4.026 -2.781 1.00 69.88 99 LEU A CA 1
ATOM 835 C C . LEU A 1 99 ? 15.182 4.819 -1.794 1.00 69.88 99 LEU A C 1
ATOM 837 O O . LEU A 1 99 ? 15.109 6.033 -1.921 1.00 69.88 99 LEU A O 1
ATOM 841 N N . LEU A 1 100 ? 14.558 4.166 -0.810 1.00 65.50 100 LEU A N 1
ATOM 842 C CA . LEU A 1 100 ? 13.808 4.855 0.242 1.00 65.50 100 LEU A CA 1
ATOM 843 C C . LEU A 1 100 ? 14.729 5.668 1.153 1.00 65.50 100 LEU A C 1
ATOM 845 O O . LEU A 1 100 ? 14.396 6.801 1.483 1.00 65.50 100 LEU A O 1
ATOM 849 N N . ILE A 1 101 ? 15.894 5.131 1.522 1.00 70.69 101 ILE A N 1
ATOM 850 C CA . ILE A 1 101 ? 16.891 5.870 2.303 1.00 70.69 101 ILE A CA 1
ATOM 851 C C . ILE A 1 101 ? 17.379 7.083 1.507 1.00 70.69 101 ILE A C 1
ATOM 853 O O . ILE A 1 101 ? 17.363 8.176 2.060 1.00 70.69 101 ILE A O 1
ATOM 857 N N . LEU A 1 102 ? 17.714 6.923 0.220 1.00 70.38 102 LEU A N 1
ATOM 858 C CA . LEU A 1 102 ? 18.097 8.012 -0.694 1.00 70.38 102 LEU A CA 1
ATOM 859 C C . LEU A 1 102 ? 16.979 9.044 -0.893 1.00 70.38 102 LEU A C 1
ATOM 861 O O . LEU A 1 102 ? 17.242 10.240 -0.864 1.00 70.38 102 LEU A O 1
ATOM 865 N N . ALA A 1 103 ? 15.729 8.606 -1.038 1.00 65.56 103 ALA A N 1
ATOM 866 C CA . ALA A 1 103 ? 14.575 9.496 -1.154 1.00 65.56 103 ALA A CA 1
ATOM 867 C C . ALA A 1 103 ? 14.315 10.282 0.142 1.00 65.56 103 ALA A C 1
ATOM 869 O O . ALA A 1 103 ? 13.914 11.439 0.075 1.00 65.56 103 ALA A O 1
ATOM 870 N N . MET A 1 104 ? 14.571 9.685 1.313 1.00 54.34 104 MET A N 1
ATOM 871 C CA . MET A 1 104 ? 14.469 10.374 2.605 1.00 54.34 104 MET A CA 1
ATOM 872 C C . MET A 1 104 ? 15.683 11.264 2.910 1.00 54.34 104 MET A C 1
ATOM 874 O O . MET A 1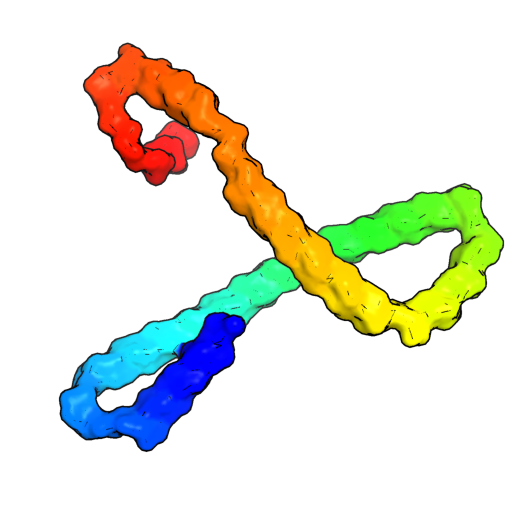 104 ? 15.540 12.240 3.638 1.00 54.34 104 MET A O 1
ATOM 878 N N . THR A 1 105 ? 16.864 10.957 2.357 1.00 56.75 105 THR A N 1
ATOM 879 C CA . THR A 1 105 ? 18.068 11.808 2.467 1.00 56.75 105 THR A CA 1
ATOM 880 C C . THR A 1 105 ? 18.116 12.919 1.422 1.00 56.75 105 THR A C 1
ATOM 882 O O . THR A 1 105 ? 18.855 13.875 1.612 1.00 56.75 105 THR A O 1
ATOM 885 N N . GLY A 1 106 ? 17.281 12.869 0.380 1.00 48.28 106 GLY A N 1
ATOM 886 C CA . GLY A 1 106 ? 17.098 13.945 -0.601 1.00 48.28 106 GLY A CA 1
ATOM 887 C C . GLY A 1 106 ? 16.374 15.195 -0.077 1.00 48.28 106 GLY A C 1
ATOM 888 O O . GLY A 1 106 ? 15.894 15.988 -0.881 1.00 48.28 106 GLY A O 1
ATOM 889 N N . GLN A 1 107 ? 16.269 15.390 1.243 1.00 46.78 107 GLN A N 1
ATOM 890 C CA . GLN A 1 107 ? 15.919 16.684 1.834 1.00 46.78 107 GLN A CA 1
ATOM 891 C C . GLN A 1 107 ? 17.169 17.559 1.985 1.00 46.78 107 GLN A C 1
ATOM 893 O O . GLN A 1 107 ? 17.532 17.953 3.086 1.00 46.78 107 GLN A O 1
ATOM 898 N N . GLU A 1 108 ? 17.806 17.905 0.873 1.00 53.66 108 GLU A N 1
ATOM 899 C CA . GLU A 1 108 ? 18.638 19.104 0.820 1.00 53.66 108 GLU A CA 1
ATOM 900 C C . GLU A 1 108 ? 18.006 20.068 -0.175 1.00 53.66 108 GLU A C 1
ATOM 902 O O . GLU A 1 108 ? 18.197 19.955 -1.377 1.00 53.66 108 GLU A O 1
ATOM 907 N N . GLU A 1 109 ? 17.203 20.987 0.360 1.00 55.72 109 GLU A N 1
ATOM 908 C CA . GLU A 1 109 ? 17.118 22.367 -0.125 1.00 55.72 109 GLU A CA 1
ATOM 909 C C . GLU A 1 109 ? 16.433 23.213 0.962 1.00 55.72 109 GLU A C 1
ATOM 911 O O . GLU A 1 109 ? 15.277 23.630 0.877 1.00 55.72 109 GLU A O 1
ATOM 916 N N . GLU A 1 110 ? 17.162 23.410 2.062 1.00 58.31 110 GLU A N 1
ATOM 917 C CA . GLU A 1 110 ? 16.852 24.436 3.066 1.00 58.31 110 GLU A CA 1
ATOM 918 C C . GLU A 1 110 ? 17.046 25.843 2.460 1.00 58.31 110 GLU A C 1
ATOM 920 O O . GLU A 1 110 ? 16.238 26.736 2.690 1.00 58.31 110 GLU A O 1
ATOM 925 N N . ILE A 1 111 ? 18.019 25.989 1.548 1.00 59.00 111 ILE A N 1
ATOM 926 C CA . ILE A 1 111 ? 18.398 27.253 0.893 1.00 59.00 111 ILE A CA 1
ATOM 927 C C . ILE A 1 111 ? 17.243 27.850 0.071 1.00 59.00 111 ILE A C 1
ATOM 929 O O . ILE A 1 111 ? 16.909 29.019 0.241 1.00 59.00 111 ILE A O 1
ATOM 933 N N . ALA A 1 112 ? 16.576 27.050 -0.770 1.00 56.69 112 ALA A N 1
ATOM 934 C CA . ALA A 1 112 ? 15.463 27.531 -1.595 1.00 56.69 112 ALA A CA 1
ATOM 935 C C . ALA A 1 112 ? 14.222 27.897 -0.757 1.00 56.69 112 ALA A C 1
ATOM 937 O O . ALA A 1 112 ? 13.467 28.810 -1.099 1.00 56.69 112 ALA A O 1
ATOM 938 N N . LYS A 1 113 ? 14.009 27.202 0.369 1.00 60.50 113 LYS A N 1
ATOM 939 C CA . LYS A 1 113 ? 12.921 27.513 1.309 1.00 60.50 113 LYS A CA 1
ATOM 940 C C . LYS A 1 113 ? 13.187 28.804 2.074 1.00 60.50 113 LYS A C 1
ATOM 942 O O . LYS A 1 113 ? 12.239 29.550 2.327 1.00 60.50 113 LYS A O 1
ATOM 947 N N . ASP A 1 114 ? 14.439 29.069 2.424 1.00 66.44 114 ASP A N 1
ATOM 948 C CA . ASP A 1 114 ? 14.828 30.287 3.129 1.00 66.44 114 ASP A CA 1
ATOM 949 C C . ASP A 1 114 ? 14.774 31.516 2.213 1.00 66.44 114 ASP A C 1
ATOM 951 O O . ASP A 1 114 ? 14.211 32.539 2.609 1.00 66.44 114 ASP A O 1
ATOM 955 N N . GLU A 1 115 ? 15.199 31.387 0.953 1.00 72.25 115 GLU A N 1
ATOM 956 C CA . GLU A 1 115 ? 15.084 32.456 -0.049 1.00 72.25 115 GLU A CA 1
ATOM 957 C C . GLU A 1 115 ? 13.611 32.786 -0.374 1.00 72.25 115 GLU A C 1
ATOM 959 O O . GLU A 1 115 ? 13.208 33.954 -0.405 1.00 72.25 115 GLU A O 1
ATOM 964 N N . ALA A 1 116 ? 12.754 31.766 -0.508 1.00 63.94 116 ALA A N 1
ATOM 965 C CA . ALA A 1 116 ? 11.317 31.962 -0.712 1.00 63.94 116 ALA A CA 1
ATOM 966 C C . ALA A 1 116 ? 10.622 32.611 0.503 1.00 63.94 116 ALA A C 1
ATOM 968 O O . ALA A 1 116 ? 9.725 33.446 0.337 1.00 63.94 116 ALA A O 1
ATOM 969 N N . ARG A 1 117 ? 11.036 32.268 1.732 1.00 65.19 117 ARG A N 1
ATOM 970 C CA . ARG A 1 117 ? 10.537 32.901 2.968 1.00 65.19 117 ARG A CA 1
ATOM 971 C C . ARG A 1 117 ? 10.937 34.368 3.056 1.00 65.19 117 ARG A C 1
ATOM 973 O O . ARG A 1 117 ? 10.137 35.188 3.517 1.00 65.19 117 ARG A O 1
ATOM 980 N N . GLU A 1 118 ? 12.149 34.702 2.628 1.00 72.94 118 GLU A N 1
ATOM 981 C CA . GLU A 1 118 ? 12.657 36.069 2.655 1.00 72.94 118 GLU A CA 1
ATOM 982 C C . GLU A 1 118 ? 11.919 36.968 1.652 1.00 72.94 118 GLU A C 1
ATOM 984 O O . GLU A 1 118 ? 11.432 38.040 2.030 1.00 72.94 118 GLU A O 1
ATOM 989 N N . GLU A 1 119 ? 11.707 36.498 0.418 1.00 73.38 119 GLU A N 1
ATOM 990 C CA . GLU A 1 119 ? 10.963 37.265 -0.590 1.00 73.38 119 GLU A CA 1
ATOM 991 C C . GLU A 1 119 ? 9.475 37.421 -0.218 1.00 73.38 119 GLU A C 1
ATOM 993 O O . GLU A 1 119 ? 8.885 38.486 -0.431 1.00 73.38 119 GLU A O 1
ATOM 998 N N . TYR A 1 120 ? 8.859 36.417 0.418 1.00 66.12 120 TYR A N 1
ATOM 999 C CA . TYR A 1 120 ? 7.480 36.531 0.908 1.00 66.12 120 TYR A CA 1
ATOM 1000 C C . TYR A 1 120 ? 7.358 37.524 2.075 1.00 66.12 120 TYR A C 1
ATOM 1002 O O . TYR A 1 120 ? 6.452 38.368 2.089 1.00 66.12 120 TYR A O 1
ATOM 1010 N N . ARG A 1 121 ? 8.310 37.494 3.022 1.00 70.94 121 ARG A N 1
ATOM 1011 C CA . ARG A 1 121 ? 8.396 38.471 4.123 1.00 70.94 121 ARG A CA 1
ATOM 1012 C C . ARG A 1 121 ? 8.522 39.896 3.580 1.00 70.94 121 ARG A C 1
ATOM 1014 O O . ARG A 1 121 ? 7.904 40.806 4.135 1.00 70.94 121 ARG A O 1
ATOM 1021 N N . ARG A 1 122 ? 9.274 40.090 2.490 1.00 73.38 122 ARG A N 1
ATOM 1022 C CA . ARG A 1 122 ? 9.453 41.399 1.845 1.00 73.38 122 ARG A CA 1
ATOM 1023 C C . ARG A 1 122 ? 8.157 41.950 1.247 1.00 73.38 122 ARG A C 1
ATOM 1025 O O . ARG A 1 122 ? 7.936 43.155 1.308 1.00 73.38 122 ARG A O 1
ATOM 1032 N N . ARG A 1 123 ? 7.309 41.091 0.670 1.00 73.81 123 ARG A N 1
ATOM 1033 C CA . ARG A 1 123 ? 6.078 41.511 -0.028 1.00 73.81 123 ARG A CA 1
ATOM 1034 C C . ARG A 1 123 ? 4.873 41.690 0.888 1.00 73.81 123 ARG A C 1
ATOM 1036 O O . ARG A 1 123 ? 4.061 42.573 0.632 1.00 73.81 123 ARG A O 1
ATOM 1043 N N . TYR A 1 124 ? 4.753 40.866 1.926 1.00 72.56 124 TYR A N 1
ATOM 1044 C CA . TYR A 1 124 ? 3.527 40.787 2.730 1.00 72.56 124 TYR A CA 1
ATOM 1045 C C . TYR A 1 124 ? 3.733 41.085 4.221 1.00 72.56 124 TYR A C 1
ATOM 1047 O O . TYR A 1 124 ? 2.762 41.094 4.972 1.00 72.56 124 TYR A O 1
ATOM 1055 N N . HIS A 1 125 ? 4.972 41.339 4.666 1.00 74.31 125 HIS A N 1
ATOM 1056 C CA . HIS A 1 125 ? 5.326 41.640 6.064 1.00 74.31 125 HIS A CA 1
ATOM 1057 C C . HIS A 1 125 ? 4.830 40.608 7.098 1.00 74.31 125 HIS A C 1
ATOM 1059 O O . HIS A 1 125 ? 4.670 40.927 8.275 1.00 74.31 125 HIS A O 1
ATOM 1065 N N . GLN A 1 126 ? 4.616 39.358 6.683 1.00 68.44 126 GLN A N 1
ATOM 1066 C CA . GLN A 1 126 ? 4.185 38.259 7.550 1.00 68.44 126 GLN A CA 1
ATOM 1067 C C . GLN A 1 126 ? 5.215 37.125 7.545 1.00 68.44 126 GLN A C 1
ATOM 1069 O O . GLN A 1 126 ? 5.844 36.840 6.527 1.00 68.44 126 GLN A O 1
ATOM 1074 N N . THR A 1 127 ? 5.405 36.481 8.698 1.00 59.47 127 THR A N 1
ATOM 1075 C CA . THR A 1 127 ? 6.339 35.359 8.879 1.00 59.47 127 THR A CA 1
ATOM 1076 C C . THR A 1 127 ? 5.585 34.036 8.893 1.00 59.47 127 THR A C 1
ATOM 1078 O O . THR A 1 127 ? 4.883 33.739 9.858 1.00 59.47 127 THR A O 1
ATOM 1081 N N . ILE A 1 128 ? 5.742 33.241 7.834 1.00 59.91 128 ILE A N 1
ATOM 1082 C CA . ILE A 1 128 ? 5.102 31.927 7.702 1.00 59.91 128 ILE A CA 1
ATOM 1083 C C . ILE A 1 128 ? 6.036 30.862 8.286 1.00 59.91 128 ILE A C 1
ATOM 1085 O O . ILE A 1 128 ? 7.122 30.614 7.763 1.00 59.91 128 ILE A O 1
ATOM 1089 N N . ILE A 1 129 ? 5.616 30.253 9.395 1.00 59.41 129 ILE A N 1
ATOM 1090 C CA . ILE A 1 129 ? 6.399 29.246 10.129 1.00 59.41 129 ILE A CA 1
ATOM 1091 C C . ILE A 1 129 ? 6.091 27.832 9.605 1.00 59.41 129 ILE A C 1
ATOM 1093 O O . ILE A 1 129 ? 6.974 26.976 9.585 1.00 59.41 129 ILE A O 1
ATOM 1097 N N . GLU A 1 130 ? 4.885 27.600 9.077 1.00 54.28 130 GLU A N 1
ATOM 1098 C CA . GLU A 1 130 ? 4.436 26.284 8.615 1.00 54.28 130 GLU A CA 1
ATOM 1099 C C . GLU A 1 130 ? 4.310 26.212 7.087 1.00 54.28 130 GLU A C 1
ATOM 1101 O O . GLU A 1 130 ? 3.607 27.000 6.457 1.00 54.28 130 GLU A O 1
ATOM 1106 N N . GLY A 1 131 ? 4.987 25.231 6.481 1.00 51.34 131 GLY A N 1
ATOM 1107 C CA . GLY A 1 131 ? 5.050 25.050 5.024 1.00 51.34 131 GLY A CA 1
ATOM 1108 C C . GLY A 1 131 ? 3.729 24.661 4.352 1.00 51.34 131 GLY A C 1
ATOM 1109 O O . GLY A 1 131 ? 3.660 24.672 3.128 1.00 51.34 131 GLY A O 1
ATOM 1110 N N . TYR A 1 132 ? 2.682 24.350 5.122 1.00 46.03 132 TYR A N 1
ATOM 1111 C CA . TYR A 1 132 ? 1.369 23.985 4.581 1.00 46.03 132 TYR A CA 1
ATOM 1112 C C . TYR A 1 132 ? 0.653 25.184 3.931 1.00 46.03 132 TYR A C 1
ATOM 1114 O O . TYR A 1 132 ? -0.028 25.027 2.925 1.00 46.03 132 TYR A O 1
ATOM 1122 N N . VAL A 1 133 ? 0.894 26.402 4.430 1.00 52.38 133 VAL A N 1
ATOM 1123 C CA . VAL A 1 133 ? 0.227 27.636 3.964 1.00 52.38 133 VAL A CA 1
ATOM 1124 C C . VAL A 1 133 ? 0.678 28.061 2.557 1.00 52.38 133 VAL A C 1
ATOM 1126 O O . VAL A 1 133 ? -0.043 28.762 1.856 1.00 52.38 133 VAL A O 1
ATOM 1129 N N . ILE A 1 134 ? 1.852 27.611 2.102 1.00 52.72 134 ILE A N 1
ATOM 1130 C CA . ILE A 1 134 ? 2.375 27.936 0.763 1.00 52.72 134 ILE A CA 1
ATOM 1131 C C . ILE A 1 134 ? 1.647 27.137 -0.332 1.00 52.72 134 ILE A C 1
ATOM 1133 O O . ILE A 1 134 ? 1.570 27.597 -1.469 1.00 52.72 134 ILE A O 1
ATOM 1137 N N . SER A 1 135 ? 1.078 25.972 -0.001 1.00 49.94 135 SER A N 1
ATOM 1138 C CA . SER A 1 135 ? 0.382 25.127 -0.981 1.00 49.94 135 SER A CA 1
ATOM 1139 C C . SER A 1 135 ? -1.023 25.625 -1.333 1.00 49.94 135 SER A C 1
ATOM 1141 O O . SER A 1 135 ? -1.538 25.230 -2.373 1.00 49.94 135 SER A O 1
ATOM 1143 N N . ASP A 1 136 ? -1.627 26.479 -0.501 1.00 47.34 136 ASP A N 1
ATOM 1144 C CA . ASP A 1 136 ? -2.980 27.019 -0.719 1.00 47.34 136 ASP A CA 1
ATOM 1145 C C . ASP A 1 136 ? -2.984 28.317 -1.556 1.00 47.34 136 ASP A C 1
ATOM 1147 O O . ASP A 1 136 ? -4.043 28.868 -1.860 1.00 47.34 136 ASP A O 1
ATOM 1151 N N . HIS A 1 137 ? -1.805 28.829 -1.928 1.00 48.19 137 HIS A N 1
ATOM 1152 C CA . HIS A 1 137 ? -1.639 30.108 -2.632 1.00 48.19 137 HIS A CA 1
ATOM 1153 C C . HIS A 1 137 ? -0.963 30.000 -4.010 1.00 48.19 137 HIS A C 1
ATOM 1155 O O . HIS A 1 137 ? -0.551 31.024 -4.560 1.00 48.19 137 HIS A O 1
ATOM 1161 N N . TRP A 1 138 ? -0.881 28.790 -4.570 1.00 45.94 138 TRP A N 1
ATOM 1162 C CA . TRP A 1 138 ? -0.557 28.553 -5.982 1.00 45.94 138 TRP A CA 1
ATOM 1163 C C . TRP A 1 138 ? -1.815 28.286 -6.808 1.00 45.94 138 TRP A C 1
ATOM 1165 O O . TRP A 1 138 ? -2.683 27.523 -6.330 1.00 45.94 138 TRP A O 1
#

Sequence (138 aa):
CGILFNAFLLYLIVRFSRPSLGTYKYLLFVFASYDIFISILTAFYCASYTVPFLLTIINFLYRFWAVRWLVAVRHCTILNLYFSPIRIRLFTNPFFVVLLILAMTGQEEEIAKDEAREEYRRRYHQTIIEGYVISDHW

InterPro domains:
  IPR019423 7TM GPCR, serpentine receptor class j (Srj) [PTHR45907] (1-138)
  IPR019428 7TM GPCR, serpentine receptor class r (Str) [PF10326] (2-41)

Radius of gyration: 25.18 Å; chains: 1; bounding box: 40×62×63 Å

pLDDT: mean 72.43, std 14.25, range [45.94, 92.5]

Secondary structure (DSSP, 8-state):
-HHHHHHHHHHHHHHH--GGGTTHHHHHHHHHHHHHHHHHHHHHHHHHHHHHHHHHHHHHHHHHHHHH-TTTHHHHHHHHHHHHHHHHHHHHHHHHHHHHHHHHH----HHHHHHHHHHHHHHH------GGGGTT--

Foldseek 3Di:
DLLVVLVVQLVCLVPPPDCVCPPVSVVSNVVSVVSNVVVVVVVVVVCVVVVVVVVVVVVVVVVVCVVVPVPVVVVCVVVCVVCVVVVCVVCCVVVVVVVVVVVVVPPPDPPVVVVVQVVCCVPPVDGDPDPVVVVVVD

Organism: NCBI:txid1538716